Protein AF-A0A6B2DVV1-F1 (afdb_monomer_lite)

Radius of gyration: 26.93 Å; chains: 1; bounding box: 64×25×79 Å

Foldseek 3Di:
DPDPDVVVVVVCCCVALVVLLVVLVVLLVVLVVLVVVLVVLVVVLVVVCVPDDNDVSVVVSVVVNVVSVLSSVLSNVSSVLSNVLSVLVVVLVVVLVVVLVVLCVVLVVLVVCVVVPDPPPVSVVSVVVSVVVSVVSVVVSVVVVVVSVVSCVVVVDDPDDPD

Secondary structure (DSSP, 8-state):
--PPPHHHHHGGGGGSHHHHHHHHHHHHHHHHHHHHHHHHHHHHHHHHHTTS--HHHHHHHHHHHHHHHHHHHHHHHHHHHHHHHHHHHHHHHHHHHHHHHHHHHHTHHHHHHHHTT---HHHHHHHHHHHHHHHHHHHHHHHHHHHHHHHHHHHHS-S----

pLDDT: mean 79.33, s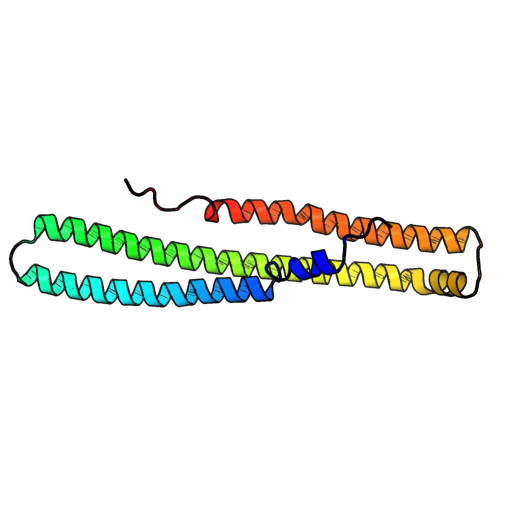td 13.29, range [38.12, 95.44]

Structure (mmCIF, N/CA/C/O backbone):
data_AF-A0A6B2DVV1-F1
#
_entry.id   AF-A0A6B2DVV1-F1
#
loop_
_atom_site.group_PDB
_atom_site.id
_atom_site.type_symbol
_atom_site.label_atom_id
_atom_site.label_alt_id
_atom_site.label_comp_id
_atom_site.label_asym_id
_atom_site.label_entity_id
_atom_site.label_seq_id
_atom_site.pdbx_PDB_ins_code
_atom_site.Cartn_x
_atom_site.Cartn_y
_atom_site.Cartn_z
_atom_site.occupancy
_atom_site.B_iso_or_equiv
_atom_site.auth_seq_id
_atom_site.auth_comp_id
_atom_site.auth_asym_id
_atom_site.auth_atom_id
_atom_site.pdbx_PDB_model_num
ATOM 1 N N . LEU A 1 1 ? -15.547 13.721 19.858 1.00 43.84 1 LEU A N 1
ATOM 2 C CA . LEU A 1 1 ? -14.549 12.764 19.335 1.00 43.84 1 LEU A CA 1
ATOM 3 C C . LEU A 1 1 ? -14.022 13.370 18.046 1.00 43.84 1 LEU A C 1
ATOM 5 O O . LEU A 1 1 ? -14.781 13.426 17.090 1.00 43.84 1 LEU A O 1
ATOM 9 N N . GLY A 1 2 ? -12.823 13.956 18.050 1.00 42.06 2 GLY A N 1
ATOM 10 C CA . GLY A 1 2 ? -12.215 14.582 16.866 1.00 42.06 2 GLY A CA 1
ATOM 11 C C . GLY A 1 2 ? -11.784 13.537 15.838 1.00 42.06 2 GLY A C 1
ATOM 12 O O . GLY A 1 2 ? -10.597 13.395 15.568 1.00 42.06 2 GLY A O 1
ATOM 13 N N . VAL A 1 3 ? -12.738 12.744 15.350 1.00 48.28 3 VAL A N 1
ATOM 14 C CA . VAL A 1 3 ? -12.497 11.701 14.356 1.00 48.28 3 VAL A CA 1
ATOM 15 C C . VAL A 1 3 ? -12.357 12.391 12.998 1.00 48.28 3 VAL A C 1
ATOM 17 O O . VAL A 1 3 ? -13.204 13.229 12.676 1.00 48.28 3 VAL A O 1
ATOM 20 N N . PRO A 1 4 ? -11.298 12.104 12.222 1.00 54.47 4 PRO A N 1
ATOM 21 C CA . PRO A 1 4 ? -11.132 12.676 10.892 1.00 54.47 4 PRO A CA 1
ATOM 22 C C . PRO A 1 4 ? -12.343 12.371 10.000 1.00 54.47 4 PRO A C 1
ATOM 24 O O . PRO A 1 4 ? -12.951 11.306 10.110 1.00 54.47 4 PRO A O 1
ATOM 27 N N . ASP A 1 5 ? -12.681 13.325 9.129 1.00 64.75 5 ASP A N 1
ATOM 28 C CA . ASP A 1 5 ? -13.799 13.228 8.188 1.00 64.75 5 ASP A CA 1
ATOM 29 C C . ASP A 1 5 ? -13.702 11.927 7.360 1.00 64.75 5 ASP A C 1
ATOM 31 O O . ASP A 1 5 ? -12.700 11.720 6.664 1.00 64.75 5 ASP A O 1
ATOM 35 N N . PRO A 1 6 ? -14.716 11.042 7.405 1.00 55.66 6 PRO A N 1
ATOM 36 C CA . PRO A 1 6 ? -14.706 9.780 6.669 1.00 55.66 6 PRO A CA 1
ATOM 37 C C . PRO A 1 6 ? -14.597 9.978 5.150 1.00 55.66 6 PRO A C 1
ATOM 39 O O . PRO A 1 6 ? -14.024 9.131 4.468 1.00 55.66 6 PRO A O 1
ATOM 42 N N . VAL A 1 7 ? -15.069 11.104 4.604 1.00 59.66 7 VAL A N 1
ATOM 43 C CA . VAL A 1 7 ? -14.916 11.423 3.176 1.00 59.66 7 VAL A CA 1
ATOM 44 C C . VAL A 1 7 ? -13.465 11.787 2.851 1.00 59.66 7 VAL A C 1
ATOM 46 O O . VAL A 1 7 ? -12.931 11.359 1.827 1.00 59.66 7 VAL A O 1
ATOM 49 N N . ALA A 1 8 ? -12.782 12.512 3.741 1.00 62.22 8 ALA A N 1
ATOM 50 C CA . ALA A 1 8 ? -11.348 12.768 3.619 1.00 62.22 8 ALA A CA 1
ATOM 51 C C . ALA A 1 8 ? -10.512 11.482 3.769 1.00 62.22 8 ALA A C 1
ATOM 53 O O . ALA A 1 8 ? -9.485 11.344 3.106 1.00 62.22 8 ALA A O 1
ATOM 54 N N . ALA A 1 9 ? -10.959 10.523 4.588 1.00 59.19 9 ALA A N 1
ATOM 55 C CA . ALA A 1 9 ? -10.333 9.205 4.696 1.00 59.19 9 ALA A CA 1
ATOM 56 C C . ALA A 1 9 ? -10.483 8.391 3.399 1.00 59.19 9 ALA A C 1
ATOM 58 O O . ALA A 1 9 ? -9.508 7.807 2.932 1.00 59.19 9 ALA A O 1
ATOM 59 N N . LEU A 1 10 ? -11.661 8.427 2.765 1.00 51.75 10 LEU A N 1
ATOM 60 C CA . LEU A 1 10 ? -11.898 7.777 1.470 1.00 51.75 10 LEU A CA 1
ATOM 61 C C . LEU A 1 10 ? -11.043 8.369 0.344 1.00 51.75 10 LEU A C 1
ATOM 63 O O . LEU A 1 10 ? -10.640 7.642 -0.552 1.00 51.75 10 LEU A O 1
ATOM 67 N N . ARG A 1 11 ? -10.697 9.662 0.397 1.00 54.97 11 ARG A N 1
ATOM 68 C CA . ARG A 1 11 ? -9.767 10.278 -0.570 1.00 54.97 11 ARG A CA 1
ATOM 69 C C . ARG A 1 11 ? -8.316 9.808 -0.428 1.00 54.97 11 ARG A C 1
ATOM 71 O O . ARG A 1 11 ? -7.526 10.066 -1.323 1.00 54.97 11 ARG A O 1
ATOM 78 N N . ARG A 1 12 ? -7.957 9.097 0.648 1.00 57.81 12 ARG A N 1
ATOM 79 C CA . ARG A 1 12 ? -6.652 8.423 0.772 1.00 57.81 12 ARG A CA 1
ATOM 80 C C . ARG A 1 12 ? -6.628 7.039 0.107 1.00 57.81 12 ARG A C 1
ATOM 82 O O . ARG A 1 12 ? -5.682 6.292 0.335 1.00 57.81 12 ARG A O 1
ATOM 89 N N . LEU A 1 13 ? -7.636 6.689 -0.705 1.00 51.69 13 LEU A N 1
ATOM 90 C CA . LEU A 1 13 ? -7.682 5.428 -1.460 1.00 51.69 13 LEU A CA 1
ATOM 91 C C . LEU A 1 13 ? -6.466 5.228 -2.376 1.00 51.69 13 LEU A C 1
ATOM 93 O O . LEU A 1 13 ? -6.081 4.091 -2.617 1.00 51.69 13 LEU A O 1
ATOM 97 N N . ASP A 1 14 ? -5.833 6.307 -2.842 1.00 52.72 14 ASP A N 1
ATOM 98 C CA . ASP A 1 14 ? -4.597 6.225 -3.634 1.00 52.72 14 ASP A CA 1
ATOM 99 C C . ASP A 1 14 ? -3.406 5.697 -2.812 1.00 52.72 14 ASP A C 1
ATOM 101 O O . ASP A 1 14 ? -2.438 5.179 -3.361 1.00 52.72 14 ASP A O 1
ATOM 105 N N . CYS A 1 15 ? -3.499 5.757 -1.480 1.00 62.94 15 CYS A N 1
ATOM 106 C CA . CYS A 1 15 ? -2.573 5.112 -0.551 1.00 62.94 15 CYS A CA 1
ATOM 107 C C . CYS A 1 15 ? -3.038 3.704 -0.135 1.00 62.94 15 CYS A C 1
ATOM 109 O O . CYS A 1 15 ? -2.448 3.115 0.772 1.00 62.94 15 CYS A O 1
ATOM 111 N N . ALA A 1 16 ? -4.099 3.158 -0.743 1.00 74.88 16 ALA A N 1
ATOM 112 C CA . ALA A 1 16 ? -4.529 1.796 -0.461 1.00 74.88 16 ALA A CA 1
ATOM 113 C C . ALA A 1 16 ? -3.458 0.801 -0.945 1.00 74.88 16 ALA A C 1
ATOM 115 O O . ALA A 1 16 ? -2.956 0.934 -2.067 1.00 74.88 16 ALA A O 1
ATOM 116 N N . PRO A 1 17 ? -3.142 -0.246 -0.166 1.00 78.19 17 PRO A N 1
ATOM 117 C CA . PRO A 1 17 ? -2.136 -1.239 -0.550 1.00 78.19 17 PRO A CA 1
ATOM 118 C C . PRO A 1 17 ? -2.375 -1.888 -1.921 1.00 78.19 17 PRO A C 1
ATOM 120 O O . PRO A 1 17 ? -1.428 -2.178 -2.649 1.00 78.19 17 PRO A O 1
ATOM 123 N N . SER A 1 18 ? -3.634 -2.060 -2.335 1.00 76.94 18 SER A N 1
ATOM 124 C CA . SER A 1 18 ? -3.992 -2.546 -3.676 1.00 76.94 18 SER A CA 1
ATOM 125 C C . SER A 1 18 ? -3.627 -1.572 -4.804 1.00 76.94 18 SER A C 1
ATOM 127 O O . SER A 1 18 ? -3.145 -2.012 -5.852 1.00 76.94 18 SER A O 1
ATOM 129 N N . ALA A 1 19 ? -3.807 -0.266 -4.596 1.00 79.44 19 ALA A N 1
ATOM 130 C CA . ALA A 1 19 ? -3.413 0.765 -5.553 1.00 79.44 19 ALA A CA 1
ATOM 131 C C . ALA A 1 19 ? -1.882 0.829 -5.674 1.00 79.44 19 ALA A C 1
ATOM 133 O O . ALA A 1 19 ? -1.354 0.803 -6.783 1.00 79.44 19 ALA A O 1
ATOM 134 N N . ILE A 1 20 ? -1.164 0.778 -4.546 1.00 80.50 20 ILE A N 1
ATOM 135 C CA . ILE A 1 20 ? 0.308 0.746 -4.520 1.00 80.50 20 ILE A CA 1
ATOM 136 C C . ILE A 1 20 ? 0.841 -0.497 -5.246 1.00 80.50 20 ILE A C 1
ATOM 138 O O . ILE A 1 20 ? 1.748 -0.381 -6.070 1.00 80.50 20 ILE A O 1
ATOM 142 N N . ARG A 1 21 ? 0.251 -1.679 -5.010 1.00 80.75 21 ARG A N 1
ATOM 143 C CA . ARG A 1 21 ? 0.595 -2.909 -5.747 1.00 80.75 21 ARG A CA 1
ATOM 144 C C . ARG A 1 21 ? 0.376 -2.762 -7.250 1.00 80.75 21 ARG A C 1
ATOM 146 O O . ARG A 1 21 ? 1.230 -3.177 -8.028 1.00 80.75 21 ARG A O 1
ATOM 153 N N . THR A 1 22 ? -0.736 -2.154 -7.658 1.00 82.19 22 THR A N 1
ATOM 154 C CA . THR A 1 22 ? -1.029 -1.896 -9.076 1.00 82.19 22 THR A CA 1
ATOM 155 C C . THR A 1 22 ? 0.034 -0.989 -9.699 1.00 82.19 22 THR A C 1
ATOM 157 O O . THR A 1 22 ? 0.592 -1.323 -10.746 1.00 82.19 22 THR A O 1
ATOM 160 N N . SER A 1 23 ? 0.391 0.108 -9.030 1.00 79.12 23 SER A N 1
ATOM 161 C CA . SER A 1 23 ? 1.453 1.011 -9.485 1.00 79.12 23 SER A CA 1
ATOM 162 C C . SER A 1 23 ? 2.807 0.306 -9.574 1.00 79.12 23 SER A C 1
ATOM 164 O O . SER A 1 23 ? 3.476 0.407 -10.598 1.00 79.12 23 SER A O 1
ATOM 166 N N . ALA A 1 24 ? 3.180 -0.485 -8.562 1.00 81.56 24 ALA A N 1
ATOM 167 C CA . ALA A 1 24 ? 4.409 -1.279 -8.576 1.00 81.56 24 ALA A CA 1
ATOM 168 C C . ALA A 1 24 ? 4.438 -2.276 -9.747 1.00 81.56 24 ALA A C 1
ATOM 170 O O . ALA A 1 24 ? 5.434 -2.352 -10.461 1.00 81.56 24 ALA A O 1
ATOM 171 N N . SER A 1 25 ? 3.329 -2.977 -10.004 1.00 79.06 25 SER A N 1
ATOM 172 C CA . SER A 1 25 ? 3.218 -3.901 -11.142 1.00 79.06 25 SER A CA 1
ATOM 173 C C . SER A 1 25 ? 3.291 -3.193 -12.498 1.00 79.06 25 SER A C 1
ATOM 175 O O . SER A 1 25 ? 3.833 -3.737 -13.453 1.00 79.06 25 SER A O 1
ATOM 177 N N . THR A 1 26 ? 2.798 -1.955 -12.580 1.00 84.00 26 THR A N 1
ATOM 178 C CA . THR A 1 26 ? 2.878 -1.139 -13.799 1.00 84.00 26 THR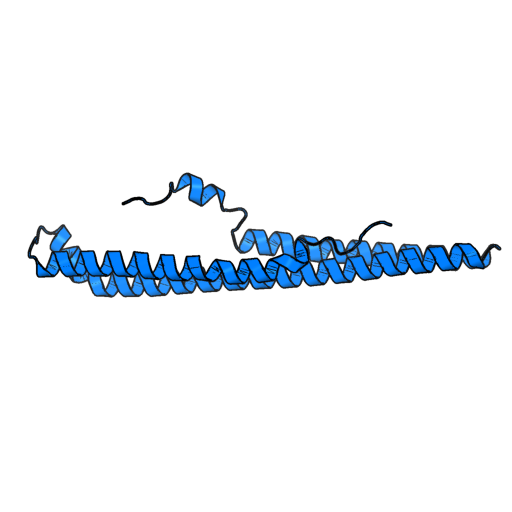 A CA 1
ATOM 179 C C . THR A 1 26 ? 4.315 -0.700 -14.066 1.00 84.00 26 THR A C 1
ATOM 181 O O . THR A 1 26 ? 4.762 -0.742 -15.208 1.00 84.00 26 THR A O 1
ATOM 184 N N . VAL A 1 27 ? 5.057 -0.315 -13.021 1.00 81.19 27 VAL A N 1
ATOM 185 C CA . VAL A 1 27 ? 6.489 0.017 -13.122 1.00 81.19 27 VAL A CA 1
ATOM 186 C C . VAL A 1 27 ? 7.303 -1.206 -13.545 1.00 81.19 27 VAL A C 1
ATOM 188 O O . VAL A 1 27 ? 8.148 -1.097 -14.432 1.00 81.19 27 VAL A O 1
ATOM 191 N N . ASP A 1 28 ? 7.013 -2.373 -12.969 1.00 81.31 28 ASP A N 1
ATOM 192 C CA . ASP A 1 28 ? 7.657 -3.635 -13.340 1.00 81.31 28 ASP A CA 1
ATOM 193 C C . ASP A 1 28 ? 7.385 -4.000 -14.809 1.00 81.31 28 ASP A C 1
ATOM 195 O O . ASP A 1 28 ? 8.316 -4.244 -15.575 1.00 81.31 28 ASP A O 1
ATOM 199 N N . ALA A 1 29 ? 6.130 -3.905 -15.258 1.00 82.00 29 ALA A N 1
ATOM 200 C CA . ALA A 1 29 ? 5.769 -4.109 -16.661 1.00 82.00 29 ALA A CA 1
ATOM 201 C C . ALA A 1 29 ? 6.428 -3.080 -17.599 1.00 82.00 29 ALA A C 1
ATOM 203 O O . ALA A 1 29 ? 6.867 -3.428 -18.695 1.00 82.00 29 ALA A O 1
ATOM 204 N N . GLY A 1 30 ? 6.543 -1.820 -17.170 1.00 77.88 30 GLY A N 1
ATOM 205 C CA . GLY A 1 30 ? 7.272 -0.782 -17.898 1.00 77.88 30 GLY A CA 1
ATOM 206 C C . GLY A 1 30 ? 8.760 -1.105 -18.051 1.00 77.88 30 GLY A C 1
ATOM 207 O O . GLY A 1 30 ? 9.334 -0.833 -19.105 1.00 77.88 30 GLY A O 1
ATOM 208 N N . SER A 1 31 ? 9.375 -1.752 -17.055 1.00 81.69 31 SER A N 1
ATOM 209 C CA . SER A 1 31 ? 10.775 -2.184 -17.134 1.00 81.69 31 SER A CA 1
ATOM 210 C C . SER A 1 31 ? 11.014 -3.179 -18.276 1.00 81.69 31 SER A C 1
ATOM 212 O O . SER A 1 31 ? 12.019 -3.062 -18.971 1.00 81.69 31 SER A O 1
ATOM 214 N N . LEU A 1 32 ? 10.050 -4.066 -18.558 1.00 82.06 32 LEU A N 1
ATOM 215 C CA . LEU A 1 32 ? 10.122 -5.015 -19.676 1.00 82.06 32 LEU A CA 1
ATOM 216 C C . LEU A 1 32 ? 10.141 -4.300 -21.033 1.00 82.06 32 LEU A C 1
ATOM 218 O O . LEU A 1 32 ? 10.867 -4.706 -21.939 1.00 82.06 32 LEU A O 1
ATOM 222 N N . VAL A 1 33 ? 9.380 -3.210 -21.168 1.00 84.88 33 VAL A N 1
ATOM 223 C CA . VAL A 1 33 ? 9.382 -2.378 -22.383 1.00 84.88 33 VAL A CA 1
ATOM 224 C C . VAL A 1 33 ? 10.740 -1.699 -22.566 1.00 84.88 33 VAL A C 1
ATOM 226 O O . VAL A 1 33 ? 11.267 -1.664 -23.675 1.00 84.88 33 VAL A O 1
ATOM 229 N N . VAL A 1 34 ? 11.339 -1.207 -21.478 1.00 82.62 34 VAL A N 1
ATOM 230 C CA . VAL A 1 34 ? 12.677 -0.595 -21.490 1.00 82.62 34 VAL A CA 1
ATOM 231 C C . VAL A 1 34 ? 13.756 -1.630 -21.833 1.00 82.62 34 VAL A C 1
ATOM 233 O O . VAL A 1 34 ? 14.655 -1.324 -22.610 1.00 82.62 34 VAL A O 1
ATOM 236 N N . THR A 1 35 ? 13.649 -2.864 -21.329 1.00 84.62 35 THR A N 1
ATOM 237 C CA . THR A 1 35 ? 14.534 -3.976 -21.714 1.00 84.62 35 THR A CA 1
ATOM 238 C C . THR A 1 35 ? 14.411 -4.305 -23.200 1.00 84.62 35 THR A C 1
ATOM 240 O O . THR A 1 35 ? 15.424 -4.400 -23.884 1.00 84.62 35 THR A O 1
ATOM 243 N N . SER A 1 36 ? 13.189 -4.399 -23.731 1.00 86.19 36 SER A N 1
ATOM 244 C CA . SER A 1 36 ? 12.973 -4.623 -25.167 1.00 86.19 36 SER A CA 1
ATOM 245 C C . SER A 1 36 ? 13.577 -3.496 -26.012 1.00 86.19 36 SER A C 1
ATOM 247 O O . SER A 1 36 ? 14.235 -3.756 -27.016 1.00 86.19 36 SER A O 1
ATOM 249 N N . ALA A 1 37 ? 13.408 -2.238 -25.592 1.00 83.81 37 ALA A N 1
ATOM 250 C CA . ALA A 1 37 ? 14.002 -1.087 -26.270 1.00 83.81 37 ALA A CA 1
ATOM 251 C C . ALA A 1 37 ? 15.541 -1.112 -26.224 1.00 83.81 37 ALA A C 1
ATOM 253 O O . ALA A 1 37 ? 16.194 -0.753 -27.202 1.00 83.81 37 ALA A O 1
ATOM 254 N N . GLN A 1 38 ? 16.128 -1.576 -25.117 1.00 87.38 38 GLN A N 1
ATOM 255 C CA . GLN A 1 38 ? 17.571 -1.772 -24.987 1.00 87.38 38 GLN A CA 1
ATOM 256 C C . GLN A 1 38 ? 18.097 -2.833 -25.964 1.00 87.38 38 GLN A C 1
ATOM 258 O O . GLN A 1 38 ? 19.143 -2.644 -26.584 1.00 87.38 38 GLN A O 1
ATOM 263 N N . GLU A 1 39 ? 17.384 -3.949 -26.117 1.00 88.25 39 GLU A N 1
ATOM 264 C CA . GLU A 1 39 ? 17.746 -5.011 -27.061 1.00 88.25 39 GLU A CA 1
ATOM 265 C C . GLU A 1 39 ? 17.682 -4.522 -28.514 1.00 88.25 39 GLU A C 1
ATOM 267 O O . GLU A 1 39 ? 18.615 -4.749 -29.288 1.00 88.25 39 GLU A O 1
ATOM 272 N N . GLU A 1 40 ? 16.625 -3.789 -28.874 1.00 87.12 40 GLU A N 1
ATOM 273 C CA . GLU A 1 40 ? 16.503 -3.159 -30.192 1.00 87.12 40 GLU A CA 1
ATOM 274 C C . GLU A 1 40 ? 17.607 -2.125 -30.442 1.00 87.12 40 GLU A C 1
ATOM 276 O O . GLU A 1 40 ? 18.163 -2.069 -31.544 1.00 87.12 40 GLU A O 1
ATOM 281 N N . PHE A 1 41 ? 17.956 -1.340 -29.418 1.00 85.50 41 PHE A N 1
ATOM 282 C CA . PHE A 1 41 ? 19.046 -0.374 -29.474 1.00 85.50 41 PHE A CA 1
ATOM 283 C C . PHE A 1 41 ? 20.390 -1.058 -29.745 1.00 85.50 41 PHE A C 1
ATOM 285 O O . PHE A 1 41 ? 21.063 -0.689 -30.708 1.00 85.50 41 PHE A O 1
ATOM 292 N N . ARG 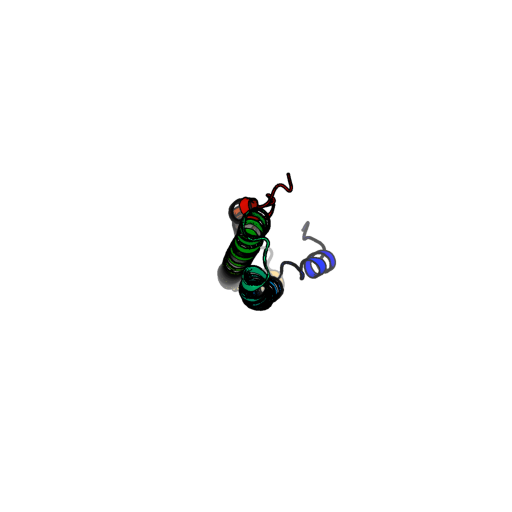A 1 42 ? 20.743 -2.103 -28.982 1.00 85.69 42 ARG A N 1
ATOM 293 C CA . ARG A 1 42 ? 21.968 -2.894 -29.204 1.00 85.69 42 ARG A CA 1
ATOM 294 C C . ARG A 1 42 ? 22.017 -3.486 -30.611 1.00 85.69 42 ARG A C 1
ATOM 296 O O . ARG A 1 42 ? 23.010 -3.325 -31.310 1.00 85.69 42 ARG A O 1
ATOM 303 N N . ALA A 1 43 ? 20.912 -4.064 -31.083 1.00 84.75 43 ALA A N 1
ATOM 304 C CA . ALA A 1 43 ? 20.832 -4.594 -32.443 1.00 84.75 43 ALA A CA 1
ATOM 305 C C . ALA A 1 43 ? 20.998 -3.505 -33.525 1.00 84.75 43 ALA A C 1
ATOM 307 O O . ALA A 1 43 ? 21.452 -3.790 -34.635 1.00 84.75 43 ALA A O 1
ATOM 308 N N . GLY A 1 44 ? 20.600 -2.262 -33.239 1.00 82.56 44 GLY A N 1
ATOM 309 C CA . GLY A 1 44 ? 20.844 -1.103 -34.097 1.00 82.56 44 GLY A CA 1
ATOM 310 C C . GLY A 1 44 ? 22.310 -0.666 -34.106 1.00 82.56 44 GLY A C 1
ATOM 311 O O . GLY A 1 44 ? 22.847 -0.389 -35.181 1.00 82.56 44 GLY A O 1
ATOM 312 N N . VAL A 1 45 ? 22.954 -0.656 -32.935 1.00 84.19 45 VAL A N 1
ATOM 313 C CA . VAL A 1 45 ? 24.385 -0.356 -32.759 1.00 84.19 45 VAL A CA 1
ATOM 314 C C . VAL A 1 45 ? 25.241 -1.362 -33.528 1.00 84.19 45 VAL A C 1
ATOM 316 O O . VAL A 1 45 ? 26.023 -0.944 -34.380 1.00 84.19 45 VAL A O 1
ATOM 319 N N . ASP A 1 46 ? 24.992 -2.664 -33.356 1.00 81.62 46 ASP A N 1
ATOM 320 C CA . ASP A 1 46 ? 25.719 -3.737 -34.052 1.00 81.62 46 ASP A CA 1
ATOM 321 C C . ASP A 1 46 ? 25.672 -3.574 -35.583 1.00 81.62 46 ASP A C 1
ATOM 323 O O . ASP A 1 46 ? 26.659 -3.785 -36.289 1.00 81.62 46 ASP A O 1
ATOM 327 N N . ARG A 1 47 ? 24.520 -3.159 -36.131 1.00 78.00 47 ARG A N 1
ATOM 328 C CA . ARG A 1 47 ? 24.381 -2.892 -37.574 1.00 78.00 47 ARG A CA 1
ATOM 329 C C . ARG A 1 47 ? 25.146 -1.641 -38.001 1.00 78.00 47 ARG A C 1
ATOM 331 O O . ARG A 1 47 ? 25.727 -1.636 -39.084 1.00 78.00 47 ARG A O 1
ATOM 338 N N . ALA A 1 48 ? 25.143 -0.588 -37.190 1.00 71.75 48 ALA A N 1
ATOM 339 C CA . ALA A 1 48 ? 25.801 0.677 -37.508 1.00 71.75 48 ALA A CA 1
ATOM 340 C C . ALA A 1 48 ? 27.337 0.574 -37.470 1.00 71.75 48 ALA A C 1
ATOM 342 O O . ALA A 1 48 ? 28.011 1.185 -38.303 1.00 71.75 48 ALA A O 1
ATOM 343 N N . GLU A 1 49 ? 27.898 -0.251 -36.583 1.00 68.81 49 GLU A N 1
ATOM 344 C CA . GLU A 1 49 ? 29.346 -0.481 -36.500 1.00 68.81 49 GLU A CA 1
ATOM 345 C C . GLU A 1 49 ? 29.925 -1.146 -37.758 1.00 68.81 49 GLU A C 1
ATOM 347 O O . GLU A 1 49 ? 31.072 -0.889 -38.128 1.00 68.81 49 GLU A O 1
ATOM 352 N N . THR A 1 50 ? 29.113 -1.896 -38.510 1.00 65.56 50 THR A N 1
ATOM 353 C CA . THR A 1 50 ? 29.513 -2.433 -39.825 1.00 65.56 50 THR A CA 1
ATOM 354 C C . THR A 1 50 ? 29.611 -1.368 -40.938 1.00 65.56 50 THR A C 1
ATOM 356 O O . THR A 1 50 ? 30.046 -1.685 -42.045 1.00 65.56 50 THR A O 1
ATOM 359 N N . GLY A 1 51 ? 29.233 -0.107 -40.662 1.00 61.62 51 GLY A N 1
ATOM 360 C CA . GLY A 1 51 ? 29.016 0.963 -41.649 1.00 61.62 51 GLY A CA 1
ATOM 361 C C . GLY A 1 51 ? 30.017 2.135 -41.690 1.00 61.62 51 GLY A C 1
ATOM 362 O O . GLY A 1 51 ? 29.907 2.952 -42.602 1.00 61.62 51 GLY A O 1
ATOM 363 N N . GLY A 1 52 ? 31.006 2.234 -40.785 1.00 57.25 52 GLY A N 1
ATOM 364 C CA . GLY A 1 52 ? 32.212 3.052 -41.046 1.00 57.25 52 GLY A CA 1
ATOM 365 C C . GLY A 1 52 ? 32.519 4.312 -40.209 1.00 57.25 52 GLY A C 1
ATOM 366 O O . GLY A 1 52 ? 33.362 5.095 -40.637 1.00 57.25 52 GLY A O 1
ATOM 367 N N . SER A 1 53 ? 31.966 4.518 -39.007 1.00 58.00 53 SER A N 1
ATOM 368 C CA . SER A 1 53 ? 32.584 5.444 -38.025 1.00 58.00 53 SER A CA 1
ATOM 369 C C . SER A 1 53 ? 32.402 4.941 -36.587 1.00 58.00 53 SER A C 1
ATOM 371 O O . SER A 1 53 ? 31.370 5.182 -35.969 1.00 58.00 53 SER A O 1
ATOM 373 N N . ALA A 1 54 ? 33.384 4.202 -36.067 1.00 61.72 54 ALA A N 1
ATOM 374 C CA . ALA A 1 54 ? 33.183 3.344 -34.894 1.00 61.72 54 ALA A CA 1
ATOM 375 C C . ALA A 1 54 ? 33.403 4.026 -33.527 1.00 61.72 54 ALA A C 1
ATOM 377 O O . ALA A 1 54 ? 32.708 3.714 -32.570 1.00 61.72 54 ALA A O 1
ATOM 378 N N . GLU A 1 55 ? 34.335 4.974 -33.397 1.00 64.31 55 GLU A N 1
ATOM 379 C CA . GLU A 1 55 ? 34.881 5.308 -32.066 1.00 64.31 55 GLU A CA 1
ATOM 380 C C . GLU A 1 55 ? 34.000 6.267 -31.233 1.00 64.31 55 GLU A C 1
ATOM 382 O O . GLU A 1 55 ? 33.692 6.000 -30.069 1.00 64.31 55 GLU A O 1
ATOM 387 N N . THR A 1 56 ? 33.521 7.369 -31.828 1.00 62.38 56 THR A N 1
ATOM 388 C CA . THR A 1 56 ? 32.608 8.312 -31.144 1.00 62.38 56 THR A CA 1
ATOM 389 C C . THR A 1 56 ? 31.193 7.745 -31.018 1.00 62.38 56 THR A C 1
ATOM 391 O O . THR A 1 56 ? 30.505 8.009 -30.034 1.00 62.38 56 THR A O 1
ATOM 394 N N . PHE A 1 57 ? 30.770 6.939 -31.996 1.00 71.94 57 PHE A N 1
ATOM 395 C CA . PHE A 1 57 ? 29.484 6.248 -31.968 1.00 71.94 57 PHE A CA 1
ATOM 396 C C . PHE A 1 57 ? 29.453 5.168 -30.878 1.00 71.94 57 PHE A C 1
ATOM 398 O O . PHE A 1 57 ? 28.491 5.134 -30.117 1.00 71.94 57 PHE A O 1
ATOM 405 N N . GLY A 1 58 ? 30.524 4.376 -30.731 1.00 74.94 58 GLY A N 1
ATOM 406 C CA . GLY A 1 58 ? 30.648 3.355 -29.686 1.00 74.94 58 GLY A CA 1
ATOM 407 C C . GLY A 1 58 ? 30.560 3.936 -28.273 1.00 74.94 58 GLY A C 1
ATOM 408 O O . GLY A 1 58 ? 29.735 3.504 -27.480 1.00 74.94 58 GLY A O 1
ATOM 409 N N . THR A 1 59 ? 31.303 5.012 -27.981 1.00 78.19 59 THR A N 1
ATOM 410 C CA . THR A 1 59 ? 31.247 5.671 -26.654 1.00 78.19 59 THR A CA 1
ATOM 411 C C . THR A 1 59 ? 29.839 6.178 -26.302 1.00 78.19 59 THR A C 1
ATOM 413 O O . THR A 1 59 ? 29.385 6.074 -25.158 1.00 78.19 59 THR A O 1
ATOM 416 N N . TRP A 1 60 ? 29.127 6.748 -27.279 1.00 80.56 60 TRP A N 1
ATOM 417 C CA . TRP A 1 60 ? 27.750 7.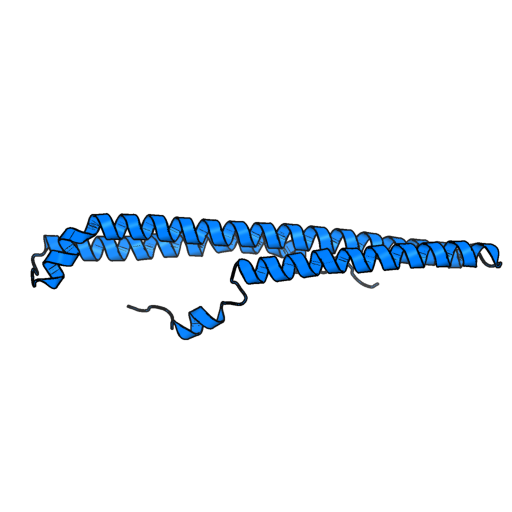201 -27.076 1.00 80.56 60 TRP A CA 1
ATOM 418 C C . TRP A 1 60 ? 26.787 6.019 -26.915 1.00 80.56 60 TRP A C 1
ATOM 420 O O . TRP A 1 60 ? 25.918 6.054 -26.043 1.00 80.56 60 TRP A O 1
ATOM 430 N N . ALA A 1 61 ? 26.972 4.959 -27.703 1.00 83.06 61 ALA A N 1
ATOM 431 C CA . ALA A 1 61 ? 26.184 3.741 -27.609 1.00 83.06 61 ALA A CA 1
ATOM 432 C C . ALA A 1 61 ? 26.326 3.066 -26.238 1.00 83.06 61 ALA A C 1
ATOM 434 O O . ALA A 1 61 ? 25.314 2.757 -25.612 1.00 83.06 61 ALA A O 1
ATOM 435 N N . ASP A 1 62 ? 27.549 2.950 -25.719 1.00 84.56 62 ASP A N 1
ATOM 436 C CA . ASP A 1 62 ? 27.823 2.433 -24.374 1.00 84.56 62 ASP A CA 1
ATOM 437 C C . ASP A 1 62 ? 27.147 3.280 -23.288 1.00 84.56 62 ASP A C 1
ATOM 439 O O . ASP A 1 62 ? 26.593 2.757 -22.318 1.00 84.56 62 ASP A O 1
ATOM 443 N N . THR A 1 63 ? 27.146 4.605 -23.462 1.00 85.81 63 THR A N 1
ATOM 444 C CA . THR A 1 63 ? 26.485 5.528 -22.530 1.00 85.81 63 THR A CA 1
ATOM 445 C C . THR A 1 63 ? 24.975 5.292 -22.501 1.00 85.81 63 THR A C 1
ATOM 447 O O . THR A 1 63 ? 24.389 5.153 -21.425 1.00 85.81 63 THR A O 1
ATOM 450 N N . VAL A 1 64 ? 24.335 5.207 -23.670 1.00 84.31 64 VAL A N 1
ATOM 451 C CA . VAL A 1 64 ? 22.888 4.971 -23.787 1.00 84.31 64 VAL A CA 1
ATOM 452 C C . VAL A 1 64 ? 22.512 3.571 -23.288 1.00 84.31 64 VAL A C 1
ATOM 454 O O . VAL A 1 64 ? 21.521 3.417 -22.574 1.00 84.31 64 VAL A O 1
ATOM 457 N N . ASP A 1 65 ? 23.323 2.551 -23.567 1.00 82.19 65 ASP A N 1
ATOM 458 C CA . ASP A 1 65 ? 23.115 1.195 -23.047 1.00 82.19 65 ASP A CA 1
ATOM 459 C C . ASP A 1 65 ? 23.246 1.127 -21.512 1.00 82.19 65 ASP A C 1
ATOM 461 O O . ASP A 1 65 ? 22.469 0.456 -20.816 1.00 82.19 65 ASP A O 1
ATOM 465 N N . GLY A 1 66 ? 24.190 1.891 -20.958 1.00 81.38 66 GLY A N 1
ATOM 466 C CA . GLY A 1 66 ? 24.332 2.102 -19.521 1.00 81.38 66 GLY A CA 1
ATOM 467 C C . GLY A 1 66 ? 23.092 2.751 -18.900 1.00 81.38 66 GLY A C 1
ATOM 468 O O . GLY A 1 66 ? 22.644 2.320 -17.833 1.00 81.38 66 GLY A O 1
ATOM 469 N N . GLN A 1 67 ? 22.492 3.730 -19.584 1.00 85.25 67 GLN A N 1
ATOM 470 C CA . GLN A 1 67 ? 21.261 4.399 -19.150 1.00 85.25 67 GLN A CA 1
ATOM 471 C C . GLN A 1 67 ? 20.052 3.459 -19.168 1.00 85.25 67 GLN A C 1
ATOM 473 O O . GLN A 1 67 ? 19.320 3.413 -18.179 1.00 85.25 67 GLN A O 1
ATOM 478 N N . TYR A 1 68 ? 19.876 2.652 -20.220 1.00 80.62 68 TYR A N 1
ATOM 479 C CA . TYR A 1 68 ? 18.840 1.612 -20.254 1.00 80.62 68 TYR A CA 1
ATOM 480 C C . TYR A 1 68 ? 18.992 0.635 -19.083 1.00 80.62 68 TYR A C 1
ATOM 482 O O . TYR A 1 68 ? 18.043 0.385 -18.338 1.00 80.62 68 TYR A O 1
ATOM 490 N N . SER A 1 69 ? 20.214 0.149 -18.856 1.00 80.06 69 SER A N 1
ATOM 491 C CA . SER A 1 69 ? 20.514 -0.768 -17.753 1.00 80.06 69 SER A CA 1
ATOM 492 C C . SER A 1 69 ? 20.230 -0.146 -16.381 1.00 80.06 69 SER A C 1
ATOM 494 O O . SER A 1 69 ? 19.725 -0.816 -15.478 1.00 80.06 69 SER A O 1
ATOM 496 N N . ALA A 1 70 ? 20.561 1.135 -16.198 1.00 81.19 70 ALA A N 1
ATOM 497 C CA . ALA A 1 70 ? 20.274 1.869 -14.971 1.00 81.19 70 ALA A CA 1
ATOM 498 C C . ALA A 1 70 ? 18.764 2.060 -14.763 1.00 81.19 70 ALA A C 1
ATOM 500 O O . ALA A 1 70 ? 18.275 1.827 -13.657 1.00 81.19 70 ALA A O 1
ATOM 501 N N . ALA A 1 71 ? 18.026 2.402 -15.822 1.00 79.00 71 ALA A N 1
ATOM 502 C CA . ALA A 1 71 ? 16.579 2.580 -15.785 1.00 79.00 71 ALA A CA 1
ATOM 503 C C . ALA A 1 71 ? 15.843 1.281 -15.421 1.00 79.00 71 ALA A C 1
ATOM 505 O O . ALA A 1 71 ? 14.974 1.298 -14.551 1.00 79.00 71 ALA A O 1
ATOM 506 N N . VAL A 1 72 ? 16.233 0.142 -16.006 1.00 79.56 72 VAL A N 1
ATOM 507 C CA . VAL A 1 72 ? 15.657 -1.175 -15.670 1.00 79.56 72 VAL A CA 1
ATOM 508 C C . VAL A 1 72 ? 15.889 -1.516 -14.197 1.00 79.56 72 VAL A C 1
ATOM 510 O O . VAL A 1 72 ? 14.954 -1.898 -13.492 1.00 79.56 72 VAL A O 1
ATOM 513 N N . ARG A 1 73 ? 17.116 -1.326 -13.688 1.00 82.12 73 ARG A N 1
ATOM 514 C CA . ARG A 1 73 ? 17.424 -1.572 -12.268 1.00 82.12 73 ARG A CA 1
ATOM 515 C C . ARG A 1 73 ? 16.623 -0.665 -11.336 1.00 82.12 73 ARG A C 1
ATOM 517 O O . ARG A 1 73 ? 16.124 -1.139 -10.317 1.00 82.12 73 ARG A O 1
ATOM 524 N N . ALA A 1 74 ? 16.489 0.614 -11.680 1.00 81.12 74 ALA A N 1
ATOM 525 C CA . ALA A 1 74 ? 15.710 1.567 -10.899 1.00 81.12 74 ALA A CA 1
ATOM 526 C C . ALA A 1 74 ? 14.217 1.199 -10.880 1.00 81.12 74 ALA A C 1
ATOM 528 O O . ALA A 1 74 ? 13.595 1.223 -9.817 1.00 81.12 74 ALA A O 1
ATOM 529 N N . ALA A 1 75 ? 13.653 0.790 -12.021 1.00 77.88 75 ALA A N 1
ATOM 530 C CA . ALA A 1 75 ? 12.267 0.339 -12.115 1.00 77.88 75 ALA A CA 1
ATOM 531 C C . ALA A 1 75 ? 12.017 -0.916 -11.260 1.00 77.88 75 ALA A C 1
ATOM 533 O O . ALA A 1 75 ? 11.088 -0.928 -10.453 1.00 77.88 75 ALA A O 1
ATOM 534 N N . ALA A 1 76 ? 12.891 -1.923 -11.342 1.00 80.56 76 ALA A N 1
ATOM 535 C CA . ALA A 1 76 ? 12.788 -3.135 -10.527 1.00 80.56 76 ALA A CA 1
ATOM 536 C C . ALA A 1 76 ? 12.895 -2.836 -9.018 1.00 80.56 76 ALA A C 1
ATOM 538 O O . ALA A 1 76 ? 12.106 -3.343 -8.218 1.00 80.56 76 ALA A O 1
ATOM 539 N N . ALA A 1 77 ? 13.832 -1.969 -8.616 1.00 82.44 77 ALA A N 1
ATOM 540 C CA . ALA A 1 77 ? 13.975 -1.547 -7.222 1.00 82.44 77 ALA A CA 1
ATOM 541 C C . ALA A 1 77 ? 12.730 -0.795 -6.720 1.00 82.44 77 ALA A C 1
ATOM 543 O O . ALA A 1 77 ? 12.250 -1.058 -5.616 1.00 82.44 77 ALA A O 1
ATOM 544 N N . THR A 1 78 ? 12.169 0.085 -7.554 1.00 82.19 78 THR A N 1
ATOM 545 C CA . THR A 1 78 ? 10.940 0.836 -7.260 1.00 82.19 78 THR A CA 1
ATOM 546 C C . THR A 1 78 ? 9.744 -0.097 -7.091 1.00 82.19 78 THR A C 1
ATOM 548 O O . THR A 1 78 ? 9.003 0.019 -6.114 1.00 82.19 78 THR A O 1
ATOM 551 N N . ALA A 1 79 ? 9.571 -1.060 -7.999 1.00 81.44 79 ALA A N 1
ATOM 552 C CA . ALA A 1 79 ? 8.496 -2.042 -7.922 1.00 81.44 79 ALA A CA 1
ATOM 553 C C . ALA A 1 79 ? 8.607 -2.911 -6.656 1.00 81.44 79 ALA A C 1
ATOM 555 O O . ALA A 1 79 ? 7.629 -3.077 -5.923 1.00 81.44 79 ALA A O 1
ATOM 556 N N . ALA A 1 80 ? 9.809 -3.407 -6.346 1.00 84.88 80 ALA A N 1
ATOM 557 C CA . ALA A 1 80 ? 10.058 -4.214 -5.154 1.00 84.88 80 ALA A CA 1
ATOM 558 C C . ALA A 1 80 ? 9.789 -3.442 -3.851 1.00 84.88 80 ALA A C 1
ATOM 560 O O . ALA A 1 80 ? 9.208 -3.989 -2.908 1.00 84.88 80 ALA A O 1
ATOM 561 N N . LEU A 1 81 ? 10.188 -2.169 -3.793 1.00 84.81 81 LEU A N 1
ATOM 562 C CA . LEU A 1 81 ? 9.934 -1.303 -2.645 1.00 84.81 81 LEU A CA 1
ATOM 563 C C . LEU A 1 81 ? 8.439 -0.987 -2.498 1.00 84.81 81 LEU A C 1
ATOM 565 O O . LEU A 1 81 ? 7.889 -1.140 -1.408 1.00 84.81 81 LEU A O 1
ATOM 569 N N . GLY A 1 82 ? 7.750 -0.655 -3.594 1.00 82.81 82 GLY A N 1
ATOM 570 C CA . GLY A 1 82 ? 6.301 -0.437 -3.591 1.00 82.81 82 GLY A CA 1
ATOM 571 C C . GLY A 1 82 ? 5.522 -1.659 -3.091 1.00 82.81 82 GLY A C 1
ATOM 572 O O . GLY A 1 82 ? 4.648 -1.531 -2.232 1.00 82.81 82 GLY A O 1
ATOM 573 N N . ALA A 1 83 ? 5.881 -2.862 -3.551 1.00 84.06 83 ALA A N 1
ATOM 574 C CA . ALA A 1 83 ? 5.268 -4.107 -3.085 1.00 84.06 83 ALA A CA 1
ATOM 575 C C . ALA A 1 83 ? 5.494 -4.350 -1.582 1.00 84.06 83 ALA A C 1
ATOM 577 O O . ALA A 1 83 ? 4.566 -4.736 -0.866 1.00 84.06 83 ALA A O 1
ATOM 578 N N . ARG A 1 84 ? 6.709 -4.083 -1.086 1.00 85.94 84 ARG A N 1
ATOM 579 C CA . ARG A 1 84 ? 7.053 -4.209 0.337 1.00 85.94 84 ARG A CA 1
ATOM 580 C C . ARG A 1 84 ? 6.245 -3.247 1.202 1.00 85.94 84 ARG A C 1
ATOM 582 O O . ARG A 1 84 ? 5.671 -3.673 2.200 1.00 85.94 84 ARG A O 1
ATOM 589 N N . ILE A 1 85 ? 6.161 -1.980 0.801 1.00 86.00 85 ILE A N 1
ATOM 590 C CA . ILE A 1 85 ? 5.390 -0.952 1.509 1.00 86.00 85 ILE A CA 1
ATOM 591 C C . ILE A 1 85 ? 3.912 -1.331 1.553 1.00 86.00 85 ILE A C 1
ATOM 593 O O . ILE A 1 85 ? 3.303 -1.276 2.619 1.00 86.00 85 ILE A O 1
ATOM 597 N N . ALA A 1 86 ? 3.347 -1.790 0.434 1.00 85.06 86 ALA A N 1
ATOM 598 C CA . ALA A 1 86 ? 1.970 -2.267 0.403 1.00 85.06 86 ALA A CA 1
ATOM 599 C C . ALA A 1 86 ? 1.735 -3.425 1.392 1.00 85.06 86 ALA A C 1
ATOM 601 O O . ALA A 1 86 ? 0.761 -3.389 2.139 1.00 85.06 86 ALA A O 1
ATOM 602 N N . SER A 1 87 ? 2.640 -4.411 1.449 1.00 85.62 87 SER A N 1
ATOM 603 C CA . SER A 1 87 ? 2.555 -5.516 2.421 1.00 85.62 87 SER A CA 1
ATOM 604 C C . SER A 1 87 ? 2.580 -5.011 3.861 1.00 85.62 87 SER A C 1
ATOM 606 O O . SER A 1 87 ? 1.737 -5.391 4.667 1.00 85.62 87 SER A O 1
ATOM 608 N N . ARG A 1 88 ? 3.507 -4.102 4.187 1.00 86.75 88 ARG A N 1
ATOM 609 C CA . ARG A 1 88 ? 3.628 -3.534 5.537 1.00 86.75 88 ARG A CA 1
ATOM 610 C C . ARG A 1 88 ? 2.395 -2.742 5.958 1.00 86.75 88 ARG A C 1
ATOM 612 O O . ARG A 1 88 ? 1.990 -2.817 7.115 1.00 86.75 88 ARG A O 1
ATOM 619 N N . LEU A 1 89 ? 1.797 -1.991 5.035 1.00 86.31 89 LEU A N 1
ATOM 620 C CA . LEU A 1 89 ? 0.561 -1.254 5.289 1.00 86.31 89 LEU A CA 1
ATOM 621 C C . LEU A 1 89 ? -0.623 -2.198 5.544 1.00 86.31 89 LEU A C 1
ATOM 623 O O . LEU A 1 89 ? -1.388 -1.950 6.475 1.00 86.31 89 LEU A O 1
ATOM 627 N N . ASP A 1 90 ? -0.747 -3.283 4.772 1.00 85.94 90 ASP A N 1
ATOM 628 C CA . ASP A 1 90 ? -1.768 -4.316 5.004 1.00 85.94 90 ASP A CA 1
ATOM 629 C C . ASP A 1 90 ? -1.563 -5.011 6.363 1.00 85.94 90 ASP A C 1
ATOM 631 O O . ASP A 1 90 ? -2.504 -5.098 7.150 1.00 85.94 90 ASP A O 1
ATOM 635 N N . GLU A 1 91 ? -0.331 -5.417 6.692 1.00 86.56 91 GLU A N 1
ATOM 636 C CA . GLU A 1 91 ? 0.021 -6.024 7.988 1.00 86.56 91 GLU A CA 1
ATOM 637 C C . GLU A 1 91 ? -0.336 -5.103 9.167 1.00 86.56 91 GLU A C 1
ATOM 639 O O . GLU A 1 91 ? -0.897 -5.545 10.174 1.00 86.56 91 GLU A O 1
ATOM 644 N N . LEU A 1 92 ? -0.034 -3.804 9.053 1.00 87.94 92 LEU A N 1
ATOM 645 C CA . LEU A 1 92 ? -0.375 -2.809 10.071 1.00 87.94 92 LEU A CA 1
ATOM 646 C C . LEU A 1 92 ? -1.889 -2.656 10.229 1.00 87.94 92 LEU A C 1
ATOM 648 O O . LEU A 1 92 ? -2.372 -2.566 11.362 1.00 87.94 92 LEU A O 1
ATOM 652 N N . ALA A 1 93 ? -2.631 -2.631 9.120 1.00 86.56 93 ALA A N 1
ATOM 653 C CA . ALA A 1 93 ? -4.083 -2.523 9.133 1.00 86.56 93 ALA A CA 1
ATOM 654 C C . ALA A 1 93 ? -4.739 -3.764 9.760 1.00 86.56 93 ALA A C 1
ATOM 656 O O . ALA A 1 93 ? -5.603 -3.624 10.627 1.00 86.56 93 ALA A O 1
ATOM 657 N N . GLU A 1 94 ? -4.296 -4.966 9.389 1.00 87.31 94 GLU A N 1
ATOM 658 C CA . GLU A 1 94 ? -4.798 -6.230 9.938 1.00 87.31 94 GLU A CA 1
ATOM 659 C C . GLU A 1 94 ? -4.470 -6.372 11.430 1.00 87.31 94 GLU A C 1
ATOM 661 O O . GLU A 1 94 ? -5.336 -6.723 12.238 1.00 87.31 94 GLU A O 1
ATOM 666 N N . SER A 1 95 ? -3.242 -6.022 11.824 1.00 89.19 95 SER A N 1
ATOM 667 C CA . SER A 1 95 ? -2.822 -6.007 13.226 1.00 89.19 95 SER A CA 1
ATOM 668 C C . SER A 1 95 ? -3.652 -5.019 14.049 1.00 89.19 95 SER A C 1
ATOM 670 O O . SER A 1 95 ? -4.136 -5.377 15.124 1.00 89.19 95 SER A O 1
ATOM 672 N N . ALA A 1 96 ? -3.873 -3.801 13.543 1.00 88.25 96 ALA A N 1
ATOM 673 C CA . ALA A 1 96 ? -4.710 -2.810 14.213 1.00 88.25 96 ALA A CA 1
ATOM 674 C C . ALA A 1 96 ? -6.161 -3.291 14.347 1.00 88.25 96 ALA A C 1
ATOM 676 O O . ALA A 1 96 ? -6.738 -3.186 15.428 1.00 88.25 96 ALA A O 1
ATOM 677 N N . ALA A 1 97 ? -6.742 -3.847 13.280 1.00 85.69 97 ALA A N 1
ATOM 678 C CA . ALA A 1 97 ? -8.102 -4.375 13.295 1.00 85.69 97 ALA A CA 1
ATOM 679 C C . ALA A 1 97 ? -8.251 -5.507 14.320 1.00 85.69 97 ALA A C 1
ATOM 681 O O . ALA A 1 97 ? -9.171 -5.482 15.135 1.00 85.69 97 ALA A O 1
ATOM 682 N N . THR A 1 98 ? -7.305 -6.446 14.340 1.00 90.56 98 THR A N 1
ATOM 683 C CA . THR A 1 98 ? -7.288 -7.569 15.285 1.00 90.56 98 THR A CA 1
ATOM 684 C C . THR A 1 98 ? -7.224 -7.086 16.734 1.00 90.56 98 THR A C 1
ATOM 686 O O . THR A 1 98 ? -8.036 -7.503 17.562 1.00 90.56 98 THR A O 1
ATOM 689 N N . GLU A 1 99 ? -6.302 -6.171 17.050 1.00 90.81 99 GLU A N 1
ATOM 690 C CA . GLU A 1 99 ? -6.157 -5.616 18.401 1.00 90.81 99 GLU A CA 1
ATOM 691 C C . GLU A 1 99 ? -7.409 -4.834 18.836 1.00 90.81 99 GLU A C 1
ATOM 693 O O . GLU A 1 99 ? -7.888 -4.997 19.959 1.00 90.81 99 GLU A O 1
ATOM 698 N N . VAL A 1 100 ? -7.993 -4.030 17.942 1.00 90.94 100 VAL A N 1
ATOM 699 C CA . VAL A 1 100 ? -9.223 -3.272 18.222 1.00 90.94 100 VAL A CA 1
ATOM 700 C C . VAL A 1 100 ? -10.415 -4.201 18.438 1.00 90.94 100 VAL A C 1
ATOM 702 O O . VAL A 1 100 ? -11.177 -3.998 19.384 1.00 90.94 100 VAL A O 1
ATOM 705 N N . CYS A 1 101 ? -10.566 -5.245 17.622 1.00 91.56 101 CYS A N 1
ATOM 706 C CA . CYS A 1 101 ? -11.603 -6.258 17.805 1.00 91.56 101 CYS A CA 1
ATOM 707 C C . CYS A 1 101 ? -11.441 -7.005 19.133 1.00 91.56 101 CYS A C 1
ATOM 709 O O . CYS A 1 101 ? -12.442 -7.264 19.804 1.00 91.56 101 CYS A O 1
ATOM 711 N N . ALA A 1 102 ? -10.210 -7.309 19.551 1.00 92.56 102 ALA A N 1
ATOM 712 C CA . ALA A 1 102 ? -9.943 -7.929 20.846 1.00 92.56 102 ALA A CA 1
ATOM 713 C C . ALA A 1 102 ? -10.347 -7.009 22.012 1.00 92.56 102 ALA A C 1
ATOM 715 O O . ALA A 1 102 ? -11.051 -7.450 22.922 1.00 92.56 102 ALA A O 1
ATOM 716 N N . ILE A 1 103 ? -9.988 -5.719 21.953 1.00 92.00 103 ILE A N 1
ATOM 717 C CA . ILE A 1 103 ? -10.389 -4.716 22.956 1.00 92.00 103 ILE A CA 1
ATOM 718 C C . ILE A 1 103 ? -11.918 -4.581 23.009 1.00 92.00 103 ILE A C 1
ATOM 720 O O . ILE A 1 103 ? -12.508 -4.609 24.089 1.00 92.00 103 ILE A O 1
ATOM 724 N N . ALA A 1 104 ? -12.570 -4.466 21.850 1.00 88.94 104 ALA A N 1
ATOM 725 C CA . ALA A 1 104 ? -14.022 -4.340 21.760 1.00 88.94 104 ALA A CA 1
ATOM 726 C C . ALA A 1 104 ? -14.742 -5.583 22.306 1.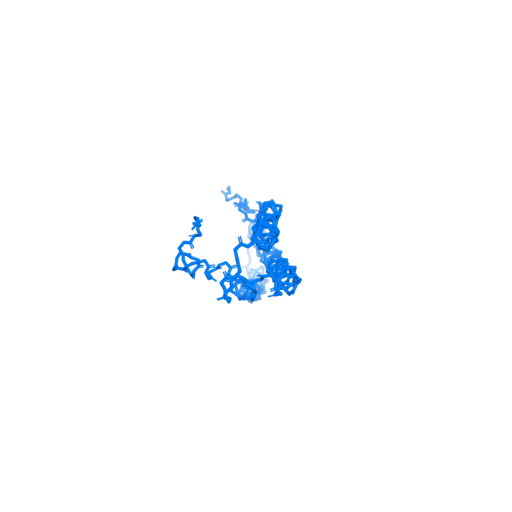00 88.94 104 ALA A C 1
ATOM 728 O O . ALA A 1 104 ? -15.734 -5.459 23.021 1.00 88.94 104 ALA A O 1
ATOM 729 N N . SER A 1 105 ? -14.216 -6.776 22.020 1.00 93.06 105 SER A N 1
ATOM 730 C CA . SER A 1 105 ? -14.762 -8.038 22.529 1.00 93.06 105 SER A CA 1
ATOM 731 C C . SER A 1 105 ? -14.638 -8.125 24.049 1.00 93.06 105 SER A C 1
ATOM 733 O O . SER A 1 105 ? -15.605 -8.487 24.719 1.00 93.06 105 SER A O 1
ATOM 735 N N . ALA A 1 106 ? -13.491 -7.723 24.606 1.00 92.88 106 ALA A N 1
ATOM 736 C CA . ALA A 1 106 ? -13.268 -7.691 26.050 1.00 92.88 106 ALA A CA 1
ATOM 737 C C . ALA A 1 106 ? -14.203 -6.704 26.773 1.00 92.88 106 ALA A C 1
ATOM 739 O O . ALA A 1 106 ? -14.661 -6.989 27.875 1.00 92.88 106 ALA A O 1
ATOM 740 N N . ALA A 1 107 ? -14.533 -5.573 26.141 1.00 92.94 107 ALA A N 1
ATOM 741 C CA . ALA A 1 107 ? -15.429 -4.559 26.702 1.00 92.94 107 ALA A CA 1
ATOM 742 C C . ALA A 1 107 ? -16.924 -4.801 26.408 1.00 92.94 107 ALA A C 1
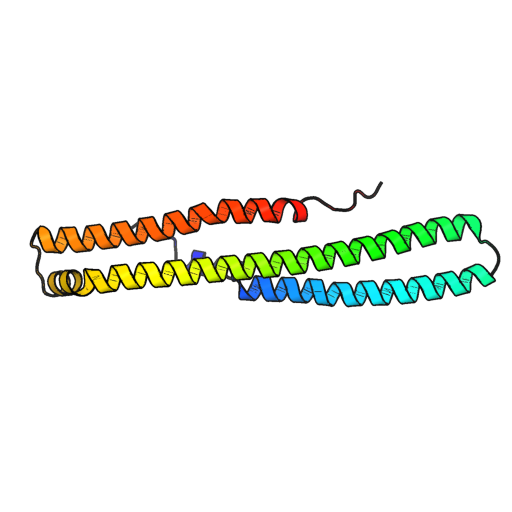ATOM 744 O O . ALA A 1 107 ? -17.767 -4.017 26.847 1.00 92.94 107 ALA A O 1
ATOM 745 N N . SER A 1 108 ? -17.273 -5.853 25.657 1.00 92.81 108 SER A N 1
ATOM 746 C CA . SER A 1 108 ? -18.623 -6.061 25.108 1.00 92.81 108 SER A CA 1
ATOM 747 C C . SER A 1 108 ? -19.728 -6.080 26.169 1.00 92.81 108 SER A C 1
ATOM 749 O O . SER A 1 108 ? -20.775 -5.463 25.970 1.00 92.81 108 SER A O 1
ATOM 751 N N . THR A 1 109 ? -19.482 -6.707 27.322 1.00 94.00 109 THR A N 1
ATOM 752 C CA . THR A 1 109 ? -20.426 -6.748 28.449 1.00 94.00 109 THR A CA 1
ATOM 753 C C . THR A 1 109 ? -20.676 -5.360 29.035 1.00 94.00 109 THR A C 1
ATOM 755 O O . THR A 1 109 ? -21.830 -4.965 29.195 1.00 94.00 109 THR A O 1
ATOM 758 N N . SER A 1 110 ? -19.619 -4.586 29.301 1.00 91.81 110 SER A N 1
ATOM 759 C CA . SER A 1 110 ? -19.741 -3.227 29.843 1.00 91.81 110 SER A CA 1
ATOM 760 C C . SER A 1 110 ? -20.412 -2.290 28.830 1.00 91.81 110 SER A C 1
ATOM 762 O O . SER A 1 110 ? -21.271 -1.493 29.198 1.00 91.81 110 SER A O 1
ATOM 764 N N . VAL A 1 111 ? -20.125 -2.436 27.530 1.00 90.31 111 VAL A N 1
ATOM 765 C CA . VAL A 1 111 ? -20.828 -1.698 26.464 1.00 90.31 111 VAL A CA 1
ATOM 766 C C . VAL A 1 111 ? -22.320 -2.036 26.446 1.00 90.31 111 VAL A C 1
ATOM 768 O O . VAL A 1 111 ? -23.149 -1.127 26.398 1.00 90.31 111 VAL A O 1
ATOM 771 N N . ALA A 1 112 ? -22.680 -3.320 26.515 1.00 93.75 112 ALA A N 1
ATOM 772 C CA . ALA A 1 112 ? -24.076 -3.744 26.562 1.00 93.75 112 ALA A CA 1
ATOM 773 C C . ALA A 1 112 ? -24.798 -3.173 27.793 1.00 93.75 112 ALA A C 1
ATOM 775 O O . ALA A 1 112 ? -25.899 -2.638 27.658 1.00 93.75 112 ALA A O 1
ATOM 776 N N . ALA A 1 113 ? -24.152 -3.194 28.963 1.00 91.12 113 ALA A N 1
ATOM 777 C CA . ALA A 1 113 ? -24.685 -2.606 30.188 1.00 91.12 113 ALA A CA 1
ATOM 778 C C . ALA A 1 113 ? -24.965 -1.098 30.023 1.00 91.12 113 ALA A C 1
ATOM 780 O O . ALA A 1 113 ? -26.088 -0.656 30.291 1.00 91.12 113 ALA A O 1
ATOM 781 N N . VAL A 1 114 ? -24.018 -0.324 29.468 1.00 93.06 114 VAL A N 1
ATOM 782 C CA . VAL A 1 114 ? -24.231 1.107 29.159 1.00 93.06 114 VAL A CA 1
ATOM 783 C C . VAL A 1 114 ? -25.423 1.318 28.226 1.00 93.06 114 VAL A C 1
ATOM 785 O O . VAL A 1 114 ? -26.231 2.222 28.456 1.00 93.06 114 VAL A O 1
ATOM 788 N N . LEU A 1 115 ? -25.554 0.499 27.176 1.00 91.62 115 LEU A N 1
ATOM 789 C CA . LEU A 1 115 ? -26.648 0.607 26.204 1.00 91.62 115 LEU A CA 1
ATOM 790 C C . LEU A 1 115 ? -28.014 0.282 26.818 1.00 91.62 115 LEU A C 1
ATOM 792 O O . LEU A 1 115 ? -29.014 0.876 26.421 1.00 91.62 115 LEU A O 1
ATOM 796 N N . THR A 1 116 ? -28.059 -0.599 27.820 1.00 95.44 116 THR A N 1
ATOM 797 C CA . THR A 1 116 ? -29.272 -0.876 28.609 1.00 95.44 116 THR A CA 1
ATOM 798 C C . THR A 1 116 ? -29.559 0.167 29.695 1.00 95.44 116 THR A C 1
ATOM 800 O O . THR A 1 116 ? -30.590 0.090 30.359 1.00 95.44 116 THR A O 1
ATOM 803 N N . GLY A 1 117 ? -28.691 1.173 29.847 1.00 92.50 117 GLY A N 1
ATOM 804 C CA . GLY A 1 117 ? -28.887 2.305 30.750 1.00 92.50 117 GLY A CA 1
ATOM 805 C C . GLY A 1 117 ? -28.070 2.259 32.040 1.00 92.50 117 GLY A C 1
ATOM 806 O O . GLY A 1 117 ? -28.226 3.164 32.858 1.00 92.50 117 GLY A O 1
ATOM 807 N N . ASP A 1 118 ? -27.188 1.273 32.225 1.00 92.81 118 ASP A N 1
ATOM 808 C CA . ASP A 1 118 ? -26.280 1.240 33.372 1.00 92.81 118 ASP A CA 1
ATOM 809 C C . ASP A 1 118 ? -25.260 2.386 33.273 1.00 92.81 118 ASP A C 1
ATOM 811 O O . ASP A 1 118 ? -24.538 2.542 32.285 1.00 92.81 118 ASP A O 1
ATOM 815 N N . ARG A 1 119 ? -25.238 3.236 34.300 1.00 92.25 119 ARG A N 1
ATOM 816 C CA . ARG A 1 119 ? -24.332 4.387 34.424 1.00 92.25 119 ARG A CA 1
ATOM 817 C C . ARG A 1 119 ? -23.436 4.277 35.653 1.00 92.25 119 ARG A C 1
ATOM 819 O O . ARG A 1 119 ? -22.915 5.292 36.115 1.00 92.25 119 ARG A O 1
ATOM 826 N N . SER A 1 120 ? -23.277 3.076 36.201 1.00 95.00 120 SER A N 1
ATOM 827 C CA . SER A 1 120 ? -22.336 2.825 37.284 1.00 95.00 120 SER A CA 1
ATOM 828 C C . SER A 1 120 ? -20.918 3.234 36.871 1.00 95.00 120 SER A C 1
ATOM 830 O O . SER A 1 120 ? -20.515 3.124 35.709 1.00 95.00 120 SER A O 1
ATOM 832 N N . ALA A 1 121 ? -20.166 3.769 37.835 1.00 93.25 121 ALA A N 1
ATOM 833 C CA . ALA A 1 121 ? -18.840 4.325 37.578 1.00 93.25 121 ALA A CA 1
ATOM 834 C C . ALA A 1 121 ? -17.871 3.279 37.002 1.00 93.25 121 ALA A C 1
ATOM 836 O O . ALA A 1 121 ? -17.049 3.617 36.157 1.00 93.25 121 ALA A O 1
ATOM 837 N N . GLU A 1 122 ? -18.005 2.020 37.422 1.00 92.38 122 GLU A N 1
ATOM 838 C CA . GLU A 1 122 ? -17.205 0.888 36.951 1.00 92.38 122 GLU A CA 1
ATOM 839 C C . GLU A 1 122 ? -17.468 0.594 35.466 1.00 92.38 122 GLU A C 1
ATOM 841 O O . GLU A 1 122 ? -16.557 0.700 34.648 1.00 92.38 122 GLU A O 1
ATOM 846 N N . VAL A 1 123 ? -18.733 0.388 35.088 1.00 92.31 123 VAL A N 1
ATOM 847 C CA . VAL A 1 123 ? -19.144 0.110 33.703 1.00 92.31 123 VAL A CA 1
ATOM 848 C C . VAL A 1 123 ? -18.740 1.240 32.747 1.00 92.31 123 VAL A C 1
ATOM 850 O O . VAL A 1 123 ? -18.227 0.994 31.653 1.00 92.31 123 VAL A O 1
ATOM 853 N N . VAL A 1 124 ? -18.930 2.500 33.152 1.00 92.06 124 VAL A N 1
ATOM 854 C CA . VAL A 1 124 ? -18.533 3.659 32.335 1.00 92.06 124 VAL A CA 1
ATOM 855 C C . VAL A 1 124 ? -17.007 3.780 32.237 1.00 92.06 124 VAL A C 1
ATOM 857 O O . VAL A 1 124 ? -16.488 4.113 31.167 1.00 92.06 124 VAL A O 1
ATOM 860 N N . SER A 1 125 ? -16.280 3.502 33.324 1.00 93.19 125 SER A N 1
ATOM 861 C CA . SER A 1 125 ? -14.813 3.510 33.345 1.00 93.19 125 SER A CA 1
ATOM 862 C C . SER A 1 125 ? -14.227 2.443 32.419 1.00 93.19 125 SER A C 1
ATOM 864 O O . SER A 1 125 ? -13.289 2.738 31.675 1.00 93.19 125 SER A O 1
ATOM 866 N N . ASP A 1 126 ? -14.808 1.244 32.386 1.00 92.62 126 ASP A N 1
ATOM 867 C CA . ASP A 1 126 ? -14.382 0.159 31.499 1.00 92.62 126 ASP A CA 1
ATOM 868 C C . ASP A 1 126 ? -14.533 0.536 30.024 1.00 92.62 126 ASP A C 1
ATOM 870 O O . ASP A 1 126 ? -13.586 0.415 29.243 1.00 92.62 126 ASP A O 1
ATOM 874 N N . VAL A 1 127 ? -15.698 1.069 29.639 1.00 91.94 127 VAL A N 1
ATOM 875 C CA . VAL A 1 127 ? -15.948 1.515 28.258 1.00 91.94 127 VAL A CA 1
ATOM 876 C C . VAL A 1 127 ? -15.013 2.666 27.876 1.00 91.94 127 VAL A C 1
ATOM 878 O O . VAL A 1 127 ? -14.446 2.671 26.783 1.00 91.94 127 VAL A O 1
ATOM 881 N N . SER A 1 128 ? -14.800 3.631 28.774 1.00 91.62 128 SER A N 1
ATOM 882 C CA . SER A 1 128 ? -13.862 4.740 28.552 1.00 91.62 128 SER A CA 1
ATOM 883 C C . SER A 1 128 ? -12.418 4.249 28.381 1.00 91.62 128 SER A C 1
ATOM 885 O O . SER A 1 128 ? -11.696 4.694 27.479 1.00 91.62 128 SER A O 1
ATOM 887 N N . THR A 1 129 ? -12.006 3.281 29.200 1.00 94.12 129 THR A N 1
ATOM 888 C CA . THR A 1 129 ? -10.683 2.650 29.138 1.00 94.12 129 THR A CA 1
ATOM 889 C C . THR A 1 129 ? -10.499 1.902 27.824 1.00 94.12 129 THR A C 1
ATOM 891 O O . THR A 1 129 ? -9.473 2.080 27.165 1.00 94.12 129 THR A O 1
ATOM 894 N N . ALA A 1 130 ? -11.506 1.142 27.388 1.00 92.06 130 ALA A N 1
ATOM 895 C CA . ALA A 1 130 ? -11.496 0.436 26.112 1.00 92.06 130 ALA A CA 1
ATOM 896 C C . ALA A 1 130 ? -11.395 1.405 24.921 1.00 92.06 130 ALA A C 1
ATOM 898 O O . ALA A 1 130 ? -10.520 1.248 24.070 1.00 92.06 130 ALA A O 1
ATOM 899 N N . CYS A 1 131 ? -12.207 2.466 24.894 1.00 91.25 131 CYS A N 1
ATOM 900 C CA . CYS A 1 131 ? -12.128 3.512 23.869 1.00 91.25 131 CYS A CA 1
ATOM 901 C C . CYS A 1 131 ? -10.744 4.180 23.830 1.00 91.25 131 CYS A C 1
ATOM 903 O O . CYS A 1 131 ? -10.176 4.397 22.759 1.00 91.25 131 CYS A O 1
ATOM 905 N N . THR A 1 132 ? -10.171 4.475 24.998 1.00 93.12 132 THR A N 1
ATOM 906 C CA . THR A 1 132 ? -8.826 5.056 25.106 1.00 93.12 132 THR A CA 1
ATOM 907 C C . THR A 1 132 ? -7.754 4.083 24.613 1.00 93.12 132 THR A C 1
ATOM 909 O O . THR A 1 132 ? -6.809 4.496 23.940 1.00 93.12 132 THR A O 1
ATOM 912 N N . ALA A 1 133 ? -7.896 2.791 24.912 1.00 92.00 133 ALA A N 1
ATOM 913 C CA . ALA A 1 133 ? -6.992 1.754 24.431 1.00 92.00 133 ALA A CA 1
ATOM 914 C C . ALA A 1 133 ? -7.030 1.640 22.901 1.00 92.00 133 ALA A C 1
ATOM 916 O O . ALA A 1 133 ? -5.969 1.665 22.283 1.00 92.00 133 ALA A O 1
ATOM 917 N N . VAL A 1 134 ? -8.221 1.639 22.289 1.00 89.69 134 VAL A N 1
ATOM 918 C CA . VAL A 1 134 ? -8.387 1.660 20.824 1.00 89.69 134 VAL A CA 1
ATOM 919 C C . VAL A 1 134 ? -7.663 2.855 20.202 1.00 89.69 134 VAL A C 1
ATOM 921 O O . VAL A 1 134 ? -6.867 2.684 19.279 1.00 89.69 134 VAL A O 1
ATOM 924 N N . LEU A 1 135 ? -7.879 4.064 20.733 1.00 89.06 135 LEU A N 1
ATOM 925 C CA . LEU A 1 135 ? -7.215 5.272 20.231 1.00 89.06 135 LEU A CA 1
ATOM 926 C C . LEU A 1 135 ? -5.689 5.182 20.346 1.00 89.06 135 LEU A C 1
ATOM 928 O O . LEU A 1 135 ? -4.977 5.587 19.424 1.00 89.06 135 LEU A O 1
ATOM 932 N N . ARG A 1 136 ? -5.179 4.635 21.454 1.00 90.25 136 ARG A N 1
ATOM 933 C CA . ARG A 1 136 ? -3.740 4.454 21.672 1.00 90.25 136 ARG A CA 1
ATOM 934 C C . ARG A 1 136 ? -3.147 3.443 20.692 1.00 90.25 136 ARG A C 1
ATOM 936 O O . ARG A 1 136 ? -2.110 3.737 20.105 1.00 90.25 136 ARG A O 1
ATOM 943 N N . THR A 1 137 ? -3.812 2.306 20.482 1.00 89.38 137 THR A N 1
ATOM 944 C CA . THR A 1 137 ? -3.400 1.284 19.509 1.00 89.38 137 THR A CA 1
ATOM 945 C C . THR A 1 137 ? -3.300 1.882 18.112 1.00 89.38 137 THR A C 1
ATOM 947 O O . THR A 1 137 ? -2.245 1.801 17.489 1.00 89.38 137 THR A O 1
ATOM 950 N N . VAL A 1 138 ? -4.347 2.565 17.640 1.00 87.56 138 VAL A N 1
ATOM 951 C CA . VAL A 1 138 ? -4.337 3.188 16.307 1.00 87.56 138 VAL A CA 1
ATOM 952 C C . VAL A 1 138 ? -3.236 4.246 16.201 1.00 87.56 138 VAL A C 1
ATOM 954 O O . VAL A 1 138 ? -2.483 4.249 15.230 1.00 87.56 138 VAL A O 1
ATOM 957 N N . SER A 1 139 ? -3.082 5.103 17.214 1.00 85.81 139 SER A N 1
ATOM 958 C CA . SER A 1 139 ? -2.054 6.155 17.213 1.00 85.81 139 SER A CA 1
ATOM 959 C C . SER A 1 139 ? -0.635 5.583 17.162 1.00 85.81 139 SER A C 1
ATOM 961 O O . SER A 1 139 ? 0.210 6.113 16.445 1.00 85.81 139 SER A O 1
ATOM 963 N N . ALA A 1 140 ? -0.372 4.481 17.871 1.00 86.88 140 ALA A N 1
ATOM 964 C CA . ALA A 1 140 ? 0.922 3.806 17.843 1.00 86.88 140 ALA A CA 1
ATOM 965 C C . ALA A 1 140 ? 1.235 3.215 16.457 1.00 86.88 140 ALA A C 1
ATOM 967 O O . ALA A 1 140 ? 2.351 3.366 15.961 1.00 86.88 140 ALA A O 1
ATOM 968 N N . LYS A 1 141 ? 0.246 2.600 15.794 1.00 86.12 141 LYS A N 1
ATOM 969 C CA . LYS A 1 141 ? 0.412 2.070 14.429 1.00 86.12 141 LYS A CA 1
ATOM 970 C C . LYS A 1 141 ? 0.631 3.199 13.420 1.00 86.12 141 LYS A C 1
ATOM 972 O O . LYS A 1 141 ? 1.518 3.093 12.581 1.00 86.12 141 LYS A O 1
ATOM 977 N N . VAL A 1 142 ? -0.089 4.316 13.545 1.00 84.62 142 VAL A N 1
ATOM 978 C CA . VAL A 1 142 ? 0.139 5.507 12.706 1.00 84.62 142 VAL A CA 1
ATOM 979 C C . VAL A 1 142 ? 1.543 6.076 12.917 1.00 84.62 142 VAL A C 1
ATOM 981 O O . VAL A 1 142 ? 2.210 6.398 11.940 1.00 84.62 142 VAL A O 1
ATOM 984 N N . ALA A 1 143 ? 2.030 6.153 14.158 1.00 83.50 143 ALA A N 1
ATOM 985 C CA . ALA A 1 143 ? 3.385 6.629 14.442 1.00 83.50 143 ALA A CA 1
ATOM 986 C C . ALA A 1 143 ? 4.474 5.740 13.811 1.00 83.50 143 ALA A C 1
ATOM 988 O O . ALA A 1 143 ? 5.524 6.245 13.422 1.00 83.50 143 ALA A O 1
ATOM 989 N N . SER A 1 144 ? 4.213 4.437 13.654 1.00 83.56 144 SER A N 1
ATOM 990 C CA . SER A 1 144 ? 5.133 3.518 12.971 1.00 83.56 144 SER A CA 1
ATOM 991 C C . SER A 1 144 ? 5.212 3.727 11.453 1.00 83.56 144 SER A C 1
ATOM 993 O O . SER A 1 144 ? 6.147 3.251 10.824 1.00 83.56 144 SER A O 1
ATOM 995 N N . LEU A 1 145 ? 4.288 4.482 10.848 1.00 81.75 145 LEU A N 1
ATOM 996 C CA . LEU A 1 145 ? 4.356 4.797 9.416 1.00 81.75 145 LEU A CA 1
ATOM 997 C C . LEU A 1 145 ? 5.527 5.723 9.070 1.00 81.75 145 LEU A C 1
ATOM 999 O O . LEU A 1 145 ? 5.993 5.702 7.935 1.00 81.75 145 LEU A O 1
ATOM 1003 N N . SER A 1 146 ? 6.032 6.504 10.028 1.00 78.00 146 SER A N 1
ATOM 1004 C CA . SER A 1 146 ? 7.184 7.383 9.804 1.00 78.00 146 SER A CA 1
ATOM 1005 C C . SER A 1 146 ? 8.437 6.606 9.391 1.00 78.00 146 SER A C 1
ATOM 1007 O O . SER A 1 146 ? 9.183 7.084 8.547 1.00 78.00 146 SER A O 1
ATOM 1009 N N . SER A 1 147 ? 8.637 5.383 9.899 1.00 77.19 147 SER A N 1
ATOM 1010 C CA . SER A 1 147 ? 9.769 4.551 9.469 1.00 77.19 147 SER A CA 1
ATOM 1011 C C . SER A 1 147 ? 9.596 4.014 8.046 1.00 77.19 147 SER A C 1
ATOM 1013 O O . SER A 1 147 ? 10.582 3.841 7.342 1.00 77.19 147 SER A O 1
ATOM 1015 N N . LEU A 1 148 ? 8.358 3.793 7.579 1.00 77.88 148 LEU A N 1
ATOM 1016 C CA . LEU A 1 148 ? 8.108 3.459 6.168 1.00 77.88 148 LEU A CA 1
ATOM 1017 C C . LEU A 1 148 ? 8.397 4.653 5.246 1.00 77.88 148 LEU A C 1
ATOM 1019 O O . LEU A 1 148 ? 8.763 4.451 4.092 1.00 77.88 148 LEU A O 1
ATOM 1023 N N . ALA A 1 149 ? 8.228 5.887 5.731 1.00 73.06 149 ALA A N 1
ATOM 1024 C CA . ALA A 1 149 ? 8.556 7.081 4.956 1.00 73.06 149 ALA A CA 1
ATOM 1025 C C . ALA A 1 149 ? 10.069 7.207 4.713 1.00 73.06 149 ALA A C 1
ATOM 1027 O O . ALA A 1 149 ? 10.473 7.587 3.621 1.00 73.06 149 ALA A O 1
ATOM 1028 N N . GLU A 1 150 ? 10.904 6.812 5.679 1.00 78.50 150 GLU A N 1
ATOM 1029 C CA . GLU A 1 150 ? 12.364 6.771 5.507 1.00 78.50 150 GLU A CA 1
ATOM 1030 C C . GLU A 1 150 ? 12.794 5.769 4.419 1.00 78.50 150 GLU A C 1
ATOM 1032 O O . GLU A 1 150 ? 13.734 6.031 3.672 1.00 78.50 150 GLU A O 1
ATOM 1037 N N . GLU A 1 151 ? 12.075 4.650 4.264 1.00 74.25 151 GLU A N 1
ATOM 1038 C CA . GLU A 1 151 ? 12.338 3.674 3.194 1.00 74.25 151 GLU A CA 1
ATOM 1039 C C . GLU A 1 151 ? 12.036 4.224 1.786 1.00 74.25 151 GLU A C 1
ATOM 1041 O O . GLU A 1 151 ? 12.550 3.686 0.805 1.00 74.25 151 GLU A O 1
ATOM 1046 N N . LEU A 1 152 ? 11.229 5.287 1.669 1.00 71.81 152 LEU A N 1
ATOM 1047 C CA . LEU A 1 152 ? 10.867 5.926 0.396 1.00 71.81 152 LEU A CA 1
ATOM 1048 C C . LEU A 1 152 ? 11.869 6.989 -0.074 1.00 71.81 152 LEU A C 1
ATOM 1050 O O . LEU A 1 152 ? 11.884 7.306 -1.262 1.00 71.81 152 LEU A O 1
ATOM 1054 N N . GLU A 1 153 ? 12.714 7.512 0.816 1.00 73.56 153 GLU A N 1
ATOM 1055 C CA . GLU A 1 153 ? 13.686 8.578 0.522 1.00 73.56 153 GLU A CA 1
ATOM 1056 C C . GLU A 1 153 ? 14.617 8.282 -0.682 1.00 73.56 153 GLU A C 1
ATOM 1058 O O . GLU A 1 153 ? 14.900 9.180 -1.481 1.00 73.56 153 GLU A O 1
ATOM 1063 N N . PRO A 1 154 ? 15.066 7.030 -0.912 1.00 69.25 154 PRO A N 1
ATOM 1064 C CA . PRO A 1 154 ? 15.869 6.707 -2.091 1.00 69.25 154 PRO A CA 1
ATOM 1065 C C . PRO A 1 154 ? 15.111 6.840 -3.421 1.00 69.25 154 PRO A C 1
ATOM 1067 O O . PRO A 1 154 ? 15.751 6.954 -4.462 1.00 69.25 154 PRO A O 1
ATOM 1070 N N . LEU A 1 155 ? 13.772 6.804 -3.413 1.00 65.19 155 LEU A N 1
ATOM 1071 C CA . LEU A 1 155 ? 12.940 6.939 -4.618 1.00 65.19 155 LEU A CA 1
ATOM 1072 C C . LEU A 1 155 ? 12.595 8.395 -4.952 1.00 65.19 155 LEU A C 1
ATOM 1074 O O . LEU A 1 155 ? 12.220 8.686 -6.086 1.00 65.19 155 LEU A O 1
ATOM 1078 N N . THR A 1 156 ? 12.688 9.305 -3.982 1.00 63.56 156 THR A N 1
ATOM 1079 C CA . THR A 1 156 ? 12.431 10.743 -4.170 1.00 63.56 156 THR A CA 1
ATOM 1080 C C . THR A 1 156 ? 13.676 11.507 -4.616 1.00 63.56 156 THR A C 1
ATOM 1082 O O . THR A 1 156 ? 13.564 12.631 -5.105 1.00 63.56 156 THR A O 1
ATOM 1085 N N . SER A 1 157 ? 14.852 10.885 -4.503 1.00 56.00 157 SER A N 1
ATOM 1086 C CA . SER A 1 157 ? 16.113 11.398 -5.032 1.00 56.00 157 SER A CA 1
ATOM 1087 C C . SER A 1 157 ? 16.312 10.912 -6.476 1.00 56.00 157 SER A C 1
ATOM 1089 O O . SER A 1 157 ? 16.331 9.702 -6.708 1.00 56.00 157 SER A O 1
ATOM 1091 N N . PRO A 1 158 ? 16.447 11.803 -7.476 1.00 51.84 158 PRO A N 1
ATOM 1092 C CA . PRO A 1 158 ? 16.618 11.382 -8.862 1.00 51.84 158 PRO A CA 1
ATOM 1093 C C . PRO A 1 158 ? 17.911 10.572 -9.026 1.00 51.84 158 PRO A C 1
ATOM 1095 O O . PRO A 1 158 ? 18.999 11.041 -8.710 1.00 51.84 158 PRO A O 1
ATOM 1098 N N . ALA A 1 159 ? 17.792 9.353 -9.559 1.00 53.97 159 ALA A N 1
ATOM 1099 C CA . ALA A 1 159 ? 18.925 8.451 -9.790 1.00 53.97 159 ALA A CA 1
ATOM 1100 C C . ALA A 1 159 ? 19.864 8.904 -10.930 1.00 53.97 159 ALA A C 1
ATOM 1102 O O . ALA A 1 159 ? 20.912 8.296 -11.137 1.00 53.97 159 ALA A O 1
ATOM 1103 N N . VAL A 1 160 ? 19.486 9.940 -11.689 1.00 48.94 160 VAL A N 1
ATOM 1104 C CA . VAL A 1 160 ? 20.234 10.450 -12.844 1.00 48.94 160 VAL A CA 1
ATOM 1105 C C . VAL A 1 160 ? 20.214 11.978 -12.811 1.00 48.94 160 VAL A C 1
ATOM 1107 O O . VAL A 1 160 ? 19.203 12.594 -13.144 1.00 48.94 160 VAL A O 1
ATOM 1110 N N . GLU A 1 161 ? 21.330 12.598 -12.427 1.00 43.00 161 GLU A N 1
ATOM 1111 C CA . GLU A 1 161 ? 21.585 13.989 -12.800 1.00 43.00 161 GLU A CA 1
ATOM 1112 C C . GLU A 1 161 ? 21.988 14.004 -14.277 1.00 43.00 161 GLU A C 1
ATOM 1114 O O . GLU A 1 161 ? 23.045 13.499 -14.659 1.00 43.00 161 GLU A O 1
ATOM 1119 N N . LEU A 1 162 ? 21.109 14.541 -15.124 1.00 40.31 162 LEU A N 1
ATOM 1120 C CA . LEU A 1 162 ? 21.448 14.874 -16.504 1.00 40.31 162 LEU A CA 1
ATOM 1121 C C . LEU A 1 162 ? 22.481 16.009 -16.453 1.00 40.31 162 LEU A C 1
ATOM 1123 O O . LEU A 1 162 ? 22.120 17.150 -16.164 1.00 40.31 162 LEU A O 1
ATOM 1127 N N . SER A 1 163 ? 23.750 15.675 -16.683 1.00 38.12 163 SER A N 1
ATOM 1128 C CA . SER A 1 163 ? 24.855 16.627 -16.857 1.00 38.12 163 SER A CA 1
ATOM 1129 C C . SER A 1 163 ? 25.343 16.626 -18.298 1.00 38.12 163 SER A C 1
ATOM 1131 O O . SER A 1 163 ? 25.328 15.543 -18.927 1.00 38.12 163 SER A O 1
#

Sequence (163 aa):
LGVPDPVAALRRLDCAPSAIRTSASTVDAGSLVVTSAQEEFRAGVDRAETGGSAETFGTWADTVDGQYSAAVRAAAATAALGARIASRLDELAESAATEVCAIASAASTSVAAVLTGDRSAEVVSDVSTACTAVLRTVSAKVASLSSLAEELEPLTSPAVELS